Protein AF-A0A0E1X8J8-F1 (afdb_monomer)

Nearest PDB structures (foldseek):
  6yfc-assembly1_AA  TM=5.173E-01  e=1.446E+00  Leviviridae sp.
  4lud-assembly1_A  TM=3.883E-01  e=2.139E+00  Homo sapiens
  3vs3-assembly2_B  TM=3.872E-01  e=2.602E+00  Homo sapiens
  4lud-assembly2_B  TM=3.951E-01  e=3.164E+00  Homo sapiens
  4lue-assembly2_B  TM=3.942E-01  e=4.997E+00  Homo sapiens

Organism: NCBI:txid548470

Mean predicted aligned error: 2.87 Å

Structure (mmCIF, N/CA/C/O backbone):
data_AF-A0A0E1X8J8-F1
#
_entry.id   AF-A0A0E1X8J8-F1
#
loop_
_atom_site.group_PDB
_atom_site.id
_atom_site.type_symbol
_atom_site.label_atom_id
_atom_site.label_alt_id
_atom_site.label_comp_id
_atom_site.label_asym_id
_atom_site.label_entity_id
_atom_site.label_seq_id
_atom_site.pdbx_PDB_ins_code
_atom_site.Cartn_x
_atom_site.Cartn_y
_atom_site.Cartn_z
_atom_site.occupancy
_atom_site.B_iso_or_equiv
_atom_site.auth_seq_id
_atom_site.auth_comp_id
_atom_site.auth_asym_id
_atom_site.auth_atom_id
_atom_site.pdbx_PDB_model_num
ATOM 1 N N . MET A 1 1 ? 2.723 -11.100 -6.910 1.00 87.19 1 MET A N 1
ATOM 2 C CA . MET A 1 1 ? 1.752 -10.641 -5.897 1.00 87.19 1 MET A CA 1
ATOM 3 C C . MET A 1 1 ? 2.362 -10.865 -4.529 1.00 87.19 1 MET A C 1
ATOM 5 O O . MET A 1 1 ? 2.859 -11.958 -4.285 1.00 87.19 1 MET A O 1
ATOM 9 N N . VAL A 1 2 ? 2.326 -9.850 -3.674 1.00 94.12 2 VAL A N 1
ATOM 10 C CA . VAL A 1 2 ? 2.757 -9.887 -2.274 1.00 94.12 2 VAL A CA 1
ATOM 11 C C . VAL A 1 2 ? 1.560 -9.504 -1.409 1.00 94.12 2 VAL A C 1
ATOM 13 O O . VAL A 1 2 ? 0.822 -8.585 -1.754 1.00 94.12 2 VAL A O 1
ATOM 16 N N . ASN A 1 3 ? 1.358 -10.223 -0.307 1.00 96.81 3 ASN A N 1
ATOM 17 C CA . ASN A 1 3 ? 0.386 -9.865 0.722 1.00 96.81 3 ASN A CA 1
ATOM 18 C C . ASN A 1 3 ? 1.131 -9.234 1.906 1.00 96.81 3 ASN A C 1
ATOM 20 O O . ASN A 1 3 ? 2.154 -9.752 2.363 1.00 96.81 3 ASN A O 1
ATOM 24 N N . LYS A 1 4 ? 0.629 -8.091 2.360 1.00 97.19 4 LYS A N 1
ATOM 25 C CA . LYS A 1 4 ? 1.067 -7.362 3.548 1.00 97.19 4 LYS A CA 1
ATOM 26 C C . LYS A 1 4 ? -0.134 -7.192 4.472 1.00 97.19 4 LYS A C 1
ATOM 28 O O . LYS A 1 4 ? -1.275 -7.402 4.070 1.00 97.19 4 LYS A O 1
ATOM 33 N N . ARG A 1 5 ? 0.137 -6.815 5.715 1.00 96.31 5 ARG A N 1
ATOM 34 C CA . ARG A 1 5 ? -0.890 -6.567 6.724 1.00 96.31 5 ARG A CA 1
ATOM 35 C C . ARG A 1 5 ? -0.673 -5.195 7.323 1.00 96.31 5 ARG A C 1
ATOM 37 O O . ARG A 1 5 ? 0.441 -4.913 7.764 1.00 96.31 5 ARG A O 1
ATOM 44 N N . LEU A 1 6 ? -1.723 -4.384 7.346 1.00 94.69 6 LEU A N 1
ATOM 45 C CA . LEU A 1 6 ? -1.732 -3.097 8.039 1.00 94.69 6 LEU A CA 1
ATOM 46 C C . LEU A 1 6 ? -2.690 -3.165 9.231 1.00 94.69 6 LEU A C 1
ATOM 48 O O . LEU A 1 6 ? -3.601 -3.998 9.264 1.00 94.69 6 LEU A O 1
ATOM 52 N N . LEU A 1 7 ? -2.445 -2.321 10.230 1.00 92.56 7 LEU A N 1
ATOM 53 C CA . LEU A 1 7 ? -3.343 -2.140 11.364 1.00 92.56 7 LEU A CA 1
ATOM 54 C C . LEU A 1 7 ? -4.223 -0.920 11.090 1.00 92.56 7 LEU A C 1
ATOM 56 O O . LEU A 1 7 ? -3.698 0.169 10.899 1.00 92.56 7 LEU A O 1
ATOM 60 N N . ASP A 1 8 ? -5.535 -1.114 11.100 1.00 91.50 8 AS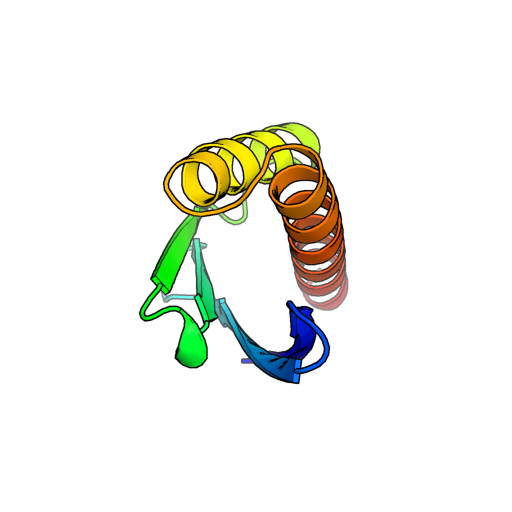P A N 1
ATOM 61 C CA . ASP A 1 8 ? -6.536 -0.070 10.892 1.00 91.50 8 ASP A CA 1
ATOM 62 C C . ASP A 1 8 ? -7.609 -0.195 11.966 1.00 91.50 8 ASP A C 1
ATOM 64 O O . ASP A 1 8 ? -8.202 -1.264 12.116 1.00 91.50 8 ASP A O 1
ATOM 68 N N . GLU A 1 9 ? -7.821 0.854 12.761 1.00 88.06 9 GLU A N 1
ATOM 69 C CA . GLU A 1 9 ? -8.821 0.866 13.842 1.00 88.06 9 GLU A CA 1
ATOM 70 C C . GLU A 1 9 ? -8.744 -0.366 14.779 1.00 88.06 9 GLU A C 1
ATOM 72 O O . GLU A 1 9 ? -9.749 -0.928 15.224 1.00 88.06 9 GLU A O 1
ATOM 77 N N . GLY A 1 10 ? -7.527 -0.848 15.055 1.00 89.00 10 GLY A N 1
ATOM 78 C CA . GLY A 1 10 ? -7.295 -2.033 15.890 1.00 89.00 10 GLY A CA 1
ATOM 79 C C . GLY A 1 10 ? -7.586 -3.380 15.210 1.00 89.00 10 GLY A C 1
ATOM 80 O O . GLY A 1 10 ? -7.482 -4.421 15.861 1.00 89.00 10 GLY A O 1
ATOM 81 N N . LYS A 1 11 ? -7.913 -3.392 13.915 1.00 91.88 11 LYS A N 1
ATOM 82 C CA . LYS A 1 11 ? -8.066 -4.596 13.091 1.00 91.88 11 LYS A CA 1
ATOM 83 C C . LYS A 1 11 ? -6.871 -4.761 12.170 1.00 91.88 11 LYS A C 1
ATOM 85 O O . LYS A 1 11 ? -6.343 -3.802 11.620 1.00 91.88 11 LYS A O 1
ATOM 90 N N . THR A 1 12 ? -6.444 -6.001 11.986 1.00 95.62 12 THR A N 1
ATOM 91 C CA . THR A 1 12 ? -5.461 -6.329 10.956 1.00 95.62 12 THR A CA 1
ATOM 92 C C . THR A 1 12 ? -6.193 -6.583 9.650 1.00 95.62 12 THR A C 1
ATOM 94 O O . THR A 1 12 ? -7.018 -7.495 9.602 1.00 95.62 12 THR A O 1
ATOM 97 N N . ILE A 1 13 ? -5.880 -5.807 8.617 1.00 96.44 13 ILE A N 1
ATOM 98 C CA . ILE A 1 13 ? -6.469 -5.962 7.283 1.00 96.44 13 ILE A CA 1
ATOM 99 C C . ILE A 1 13 ? -5.400 -6.363 6.267 1.00 96.44 13 ILE A C 1
ATOM 101 O O . ILE A 1 13 ? -4.212 -6.056 6.432 1.00 96.44 13 ILE A O 1
ATOM 105 N N . ASP A 1 14 ? -5.829 -7.068 5.225 1.00 97.75 14 ASP A N 1
ATOM 106 C CA . ASP A 1 14 ? -4.944 -7.559 4.176 1.00 97.75 14 ASP A CA 1
ATOM 107 C C . ASP A 1 14 ? -4.766 -6.519 3.063 1.00 97.75 14 ASP A C 1
ATOM 109 O O . ASP A 1 14 ? -5.724 -5.960 2.528 1.00 97.75 14 ASP A O 1
ATOM 113 N N . VAL A 1 15 ? -3.509 -6.314 2.669 1.00 98.00 15 VAL A N 1
ATOM 114 C CA . VAL A 1 15 ? -3.115 -5.474 1.536 1.00 98.00 15 VAL A CA 1
ATOM 115 C C . VAL A 1 15 ? -2.430 -6.340 0.499 1.00 98.00 15 VAL A C 1
ATOM 117 O O . VAL A 1 15 ? -1.477 -7.062 0.799 1.00 98.00 15 VAL A O 1
ATOM 120 N N . TYR A 1 16 ? -2.885 -6.248 -0.741 1.00 97.44 16 TYR A N 1
ATOM 121 C CA . TYR A 1 16 ? -2.307 -6.969 -1.864 1.00 97.44 16 TYR A CA 1
ATOM 122 C C . TYR A 1 16 ? -1.594 -5.992 -2.789 1.00 97.44 16 TYR A C 1
ATOM 124 O O . TYR A 1 16 ? -2.201 -5.053 -3.295 1.00 97.44 16 TYR A O 1
ATOM 132 N N . LEU A 1 17 ? -0.309 -6.250 -3.024 1.00 96.12 17 LEU A N 1
ATOM 133 C CA . LEU A 1 17 ? 0.527 -5.526 -3.975 1.00 96.12 17 LEU A CA 1
ATOM 134 C C . LEU A 1 17 ? 0.857 -6.455 -5.137 1.00 96.12 17 LEU A C 1
ATOM 136 O O . LEU A 1 17 ? 1.386 -7.558 -4.947 1.00 96.12 17 LEU A O 1
ATOM 140 N N . PHE A 1 18 ? 0.546 -6.046 -6.359 1.00 93.06 18 PHE A N 1
ATOM 141 C CA . PHE A 1 18 ? 0.943 -6.805 -7.536 1.00 93.06 18 PHE A CA 1
ATOM 142 C C . PHE A 1 18 ? 1.123 -5.916 -8.752 1.00 93.06 18 PHE A C 1
ATOM 144 O O . PHE A 1 18 ? 0.481 -4.885 -8.907 1.00 93.06 18 PHE A O 1
ATOM 151 N N . GLU A 1 19 ? 2.011 -6.361 -9.625 1.00 91.69 19 GLU A N 1
ATOM 152 C CA . GLU A 1 19 ? 2.282 -5.697 -10.885 1.00 91.69 19 GLU A CA 1
ATOM 153 C C . GLU A 1 19 ? 1.300 -6.177 -11.957 1.00 91.69 19 GLU A C 1
ATOM 155 O O . GLU A 1 19 ? 1.076 -7.381 -12.122 1.00 91.69 19 GLU A O 1
ATOM 160 N N . ALA A 1 20 ? 0.697 -5.225 -12.657 1.00 86.69 20 ALA A N 1
ATOM 161 C CA . ALA A 1 20 ? -0.115 -5.443 -13.841 1.00 86.69 20 ALA A CA 1
ATOM 162 C C . ALA A 1 20 ? 0.768 -5.468 -15.101 1.00 86.69 20 ALA A C 1
ATOM 164 O O . ALA A 1 20 ? 1.906 -5.017 -15.084 1.00 86.69 20 ALA A O 1
ATOM 165 N N . LEU A 1 21 ? 0.225 -5.945 -16.225 1.00 81.19 21 LEU A N 1
ATOM 166 C CA . LEU A 1 21 ? 0.962 -6.184 -17.481 1.00 81.19 21 LEU A CA 1
ATOM 167 C C . LEU A 1 21 ? 1.584 -4.932 -18.155 1.00 81.19 21 LEU A C 1
ATOM 169 O O . LEU A 1 21 ? 2.208 -5.079 -19.199 1.00 81.19 21 LEU A O 1
ATOM 173 N N . ASN A 1 22 ? 1.426 -3.731 -17.586 1.00 85.75 22 ASN A N 1
ATOM 174 C CA . ASN A 1 22 ? 1.786 -2.443 -18.195 1.00 85.75 22 ASN A CA 1
ATOM 175 C C . ASN A 1 22 ? 2.661 -1.566 -17.274 1.00 85.75 22 ASN A C 1
ATOM 177 O O . ASN A 1 22 ? 2.371 -0.379 -17.128 1.00 85.75 22 ASN A O 1
ATOM 181 N N . ASP A 1 23 ? 3.665 -2.137 -16.600 1.00 89.12 23 ASP A N 1
ATOM 182 C CA . ASP A 1 23 ? 4.555 -1.421 -15.662 1.00 89.12 23 ASP A CA 1
ATOM 183 C C . ASP A 1 23 ? 3.785 -0.604 -14.612 1.00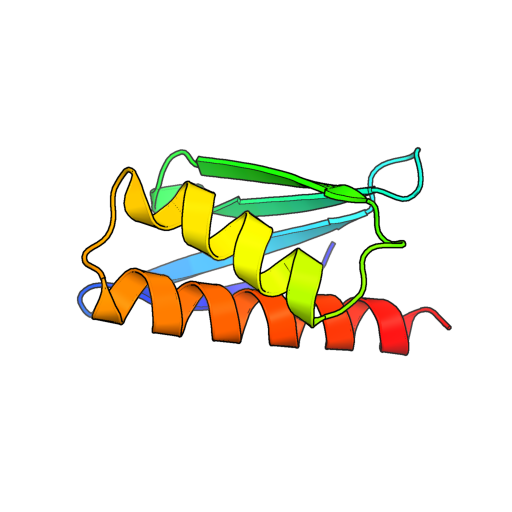 89.12 23 ASP A C 1
ATOM 185 O O . ASP A 1 23 ? 4.115 0.532 -14.260 1.00 89.12 23 ASP A O 1
ATOM 189 N N . GLN A 1 24 ? 2.690 -1.184 -14.134 1.00 93.06 24 GLN A N 1
ATOM 190 C CA . GLN A 1 24 ? 1.802 -0.573 -13.159 1.00 93.06 24 GLN A CA 1
ATOM 191 C C . GLN A 1 24 ? 1.716 -1.460 -11.936 1.00 93.06 24 GLN A C 1
ATOM 193 O O . GLN A 1 24 ? 1.649 -2.681 -12.052 1.00 93.06 24 GLN A O 1
ATOM 198 N N . ILE A 1 25 ? 1.663 -0.840 -10.767 1.00 94.62 25 ILE A N 1
ATOM 199 C CA . ILE A 1 25 ? 1.381 -1.524 -9.515 1.00 94.62 25 ILE A CA 1
ATOM 200 C C . ILE A 1 25 ? -0.056 -1.262 -9.108 1.00 94.62 25 ILE A C 1
ATOM 202 O O . ILE A 1 25 ? -0.565 -0.146 -9.227 1.00 94.62 25 ILE A O 1
ATOM 206 N N . ILE A 1 26 ? -0.704 -2.323 -8.647 1.00 96.06 26 ILE A N 1
ATOM 207 C CA . ILE A 1 26 ? -2.024 -2.283 -8.047 1.00 96.06 26 ILE A CA 1
ATOM 208 C C . ILE A 1 26 ? -1.867 -2.564 -6.558 1.00 96.06 26 ILE A C 1
ATOM 210 O O . ILE A 1 26 ? -1.277 -3.573 -6.159 1.00 96.06 26 ILE A O 1
ATOM 214 N N . ILE A 1 27 ? -2.430 -1.662 -5.762 1.00 97.25 27 ILE A N 1
ATOM 215 C CA . ILE A 1 27 ? -2.677 -1.814 -4.334 1.00 97.25 27 ILE A CA 1
ATOM 216 C C . ILE A 1 27 ? -4.150 -2.176 -4.195 1.00 97.25 27 ILE A C 1
ATOM 218 O O . ILE A 1 27 ? -5.004 -1.435 -4.674 1.00 97.25 27 ILE A O 1
ATOM 222 N N . ALA A 1 28 ? -4.466 -3.296 -3.557 1.00 97.44 28 ALA A N 1
ATOM 223 C CA . ALA A 1 28 ? -5.843 -3.681 -3.270 1.00 97.44 28 ALA A CA 1
ATOM 224 C C . ALA A 1 28 ? -6.019 -3.957 -1.777 1.00 97.44 28 ALA A C 1
ATOM 226 O O . ALA A 1 28 ? -5.254 -4.726 -1.194 1.00 97.44 28 ALA A O 1
ATOM 227 N N . ILE A 1 29 ? -7.040 -3.338 -1.182 1.00 97.44 29 ILE A N 1
ATOM 228 C CA . ILE A 1 29 ? -7.396 -3.454 0.235 1.00 97.44 29 ILE A CA 1
ATOM 229 C C . ILE A 1 29 ? -8.891 -3.809 0.303 1.00 97.44 29 ILE A C 1
ATOM 231 O O . ILE A 1 29 ? -9.744 -2.916 0.302 1.00 97.44 29 ILE A O 1
ATOM 235 N N . PRO A 1 30 ? -9.240 -5.112 0.280 1.00 96.69 30 PRO A N 1
ATOM 236 C CA . PRO A 1 30 ? -10.629 -5.559 0.170 1.00 96.69 30 PRO A CA 1
ATOM 237 C C . PRO A 1 30 ? -11.525 -5.115 1.327 1.00 96.69 30 PRO A C 1
ATOM 239 O O . PRO A 1 30 ? -12.680 -4.781 1.083 1.00 96.69 30 PRO A O 1
ATOM 242 N N . ASP A 1 31 ? -10.999 -5.055 2.554 1.00 96.00 31 ASP A N 1
ATOM 243 C CA . ASP A 1 31 ? -11.731 -4.574 3.735 1.00 96.00 31 ASP A CA 1
ATOM 244 C C . ASP A 1 31 ? -12.235 -3.129 3.579 1.00 96.00 31 ASP A C 1
ATOM 246 O O . ASP A 1 31 ? -13.257 -2.763 4.158 1.00 96.00 31 ASP A O 1
ATOM 250 N N . TRP A 1 32 ? -11.557 -2.320 2.760 1.00 95.50 32 TRP A N 1
ATOM 251 C CA . TRP A 1 32 ? -11.960 -0.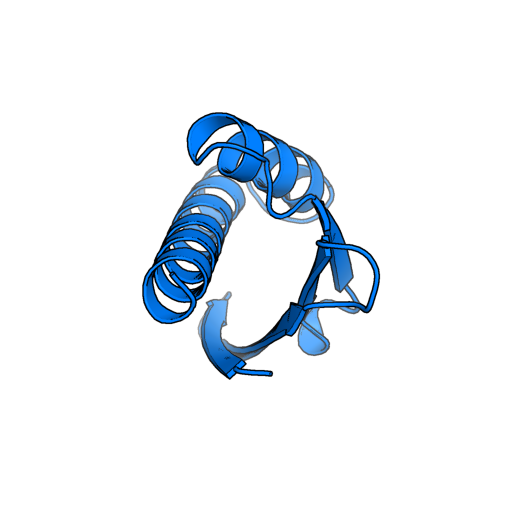949 2.432 1.00 95.50 32 TRP A CA 1
ATOM 252 C C . TRP A 1 32 ? -12.768 -0.845 1.136 1.00 95.50 32 TRP A C 1
ATOM 254 O O . TRP A 1 32 ? -13.152 0.254 0.747 1.00 95.50 32 TRP A O 1
ATOM 264 N N . PHE A 1 33 ? -13.005 -1.960 0.435 1.00 95.69 33 PHE A N 1
ATOM 265 C CA . PHE A 1 33 ? -13.533 -1.967 -0.934 1.00 95.69 33 PHE A CA 1
ATOM 266 C C . PHE A 1 33 ? -12.761 -1.021 -1.865 1.00 95.69 33 PHE A C 1
ATOM 268 O O . PHE A 1 33 ? -13.336 -0.388 -2.752 1.00 95.69 33 PHE A O 1
ATOM 275 N N . TRP A 1 34 ? -11.446 -0.924 -1.654 1.00 96.69 34 TRP A N 1
ATOM 276 C CA . TRP A 1 34 ? -10.604 0.066 -2.304 1.00 96.69 34 TRP A CA 1
ATOM 277 C C . TRP A 1 34 ? -9.430 -0.588 -3.023 1.00 96.69 34 TRP A C 1
ATOM 279 O O . TRP A 1 34 ? -8.812 -1.545 -2.548 1.00 96.69 34 TRP A O 1
ATOM 289 N N . SER A 1 35 ? -9.108 -0.039 -4.187 1.00 96.69 35 SER A N 1
ATOM 290 C CA . SER A 1 35 ? -7.884 -0.357 -4.901 1.00 96.69 35 SER A CA 1
ATOM 291 C C . SER A 1 35 ? -7.386 0.865 -5.641 1.00 96.69 35 SER A C 1
ATOM 293 O O . SER A 1 35 ? -8.191 1.653 -6.141 1.00 96.69 35 SER A O 1
ATOM 295 N N . TYR A 1 36 ? -6.075 0.962 -5.795 1.00 96.56 36 TYR A N 1
ATOM 296 C CA . TYR A 1 36 ? -5.450 2.032 -6.545 1.00 96.56 36 TYR A CA 1
ATOM 297 C C . TYR A 1 36 ? -4.353 1.496 -7.448 1.00 96.56 36 TYR A C 1
ATOM 299 O O . TYR A 1 36 ? -3.609 0.586 -7.084 1.00 96.56 36 TYR A O 1
ATOM 307 N N . GLN A 1 37 ? -4.295 2.053 -8.651 1.00 95.81 37 GLN A N 1
ATOM 308 C CA . GLN A 1 37 ? -3.383 1.649 -9.704 1.00 95.81 37 GLN A CA 1
ATOM 309 C C . GLN A 1 37 ? -2.525 2.843 -10.092 1.00 95.81 37 GLN A C 1
ATOM 311 O O . GLN A 1 37 ? -3.048 3.919 -10.379 1.00 95.81 37 GLN A O 1
ATOM 316 N N . MET A 1 38 ? -1.214 2.641 -10.126 1.00 95.25 38 MET A N 1
ATOM 317 C CA . MET A 1 38 ? -0.252 3.691 -10.450 1.00 95.25 38 MET A CA 1
ATOM 318 C C . MET A 1 38 ? 0.932 3.138 -11.242 1.00 95.25 38 MET A C 1
ATOM 320 O O . MET A 1 38 ? 1.169 1.930 -11.265 1.00 95.25 38 MET A O 1
ATOM 324 N N . ALA A 1 39 ? 1.676 4.020 -11.907 1.00 94.62 39 ALA A N 1
ATOM 325 C CA . ALA A 1 39 ? 2.866 3.630 -12.657 1.00 94.62 39 ALA A CA 1
ATOM 326 C C . ALA A 1 39 ? 4.016 3.241 -11.713 1.00 94.62 39 ALA A C 1
ATOM 328 O O . ALA A 1 39 ? 4.295 3.940 -10.741 1.00 94.62 39 ALA A O 1
ATOM 329 N N . MET A 1 40 ? 4.733 2.165 -12.040 1.00 92.25 40 MET A N 1
ATOM 330 C CA . MET A 1 40 ? 5.935 1.736 -11.312 1.00 92.25 40 MET A CA 1
ATOM 331 C C . MET A 1 40 ? 7.090 2.736 -11.440 1.00 92.25 40 MET A C 1
ATOM 333 O O . MET A 1 40 ? 7.979 2.761 -10.596 1.00 92.25 40 MET A O 1
ATOM 337 N N . THR A 1 41 ? 7.054 3.598 -12.458 1.00 92.88 41 THR A N 1
ATOM 338 C CA . THR A 1 41 ? 8.069 4.627 -12.712 1.00 92.88 41 THR A CA 1
ATOM 339 C C . THR A 1 41 ? 7.947 5.858 -11.812 1.00 92.88 41 THR A C 1
ATOM 341 O O . THR A 1 41 ? 8.783 6.754 -11.912 1.00 92.88 41 THR A O 1
ATOM 344 N N . LEU A 1 42 ? 6.894 5.962 -10.991 1.00 94.44 42 LEU A N 1
ATOM 345 C CA . LEU A 1 42 ? 6.764 7.065 -10.038 1.00 94.44 42 LEU A CA 1
ATOM 346 C C . LEU A 1 42 ? 7.887 6.990 -9.002 1.00 94.44 42 LEU A C 1
ATOM 348 O O . LEU A 1 42 ? 8.227 5.904 -8.529 1.00 94.44 42 LEU A O 1
ATOM 352 N N . ASN A 1 43 ? 8.440 8.149 -8.644 1.00 95.75 43 ASN A N 1
ATOM 353 C CA . ASN A 1 43 ? 9.352 8.249 -7.510 1.00 95.75 43 ASN A CA 1
ATOM 354 C C . ASN A 1 43 ? 8.577 8.134 -6.184 1.00 95.75 43 ASN A C 1
ATOM 356 O O . ASN A 1 43 ? 7.346 8.212 -6.162 1.00 95.75 43 ASN A O 1
ATOM 360 N N . GLU A 1 44 ? 9.314 7.948 -5.093 1.00 96.56 44 GLU A N 1
ATOM 361 C CA . GLU A 1 44 ? 8.777 7.775 -3.740 1.00 96.56 44 GLU A CA 1
ATOM 362 C C . GLU A 1 44 ? 7.844 8.924 -3.314 1.00 96.56 44 GLU A C 1
ATOM 364 O O . GLU A 1 44 ? 6.728 8.672 -2.870 1.00 96.56 44 GLU A O 1
ATOM 369 N N . GLU A 1 45 ? 8.244 10.180 -3.531 1.00 97.62 45 GLU A N 1
ATOM 370 C CA . GLU A 1 45 ? 7.468 11.372 -3.151 1.00 97.62 45 GLU A CA 1
ATOM 371 C C . GLU A 1 45 ? 6.128 11.451 -3.897 1.00 97.62 45 GLU A C 1
ATOM 373 O O . GLU A 1 45 ? 5.070 11.578 -3.286 1.00 97.62 45 GLU A O 1
ATOM 378 N N . THR A 1 46 ? 6.143 11.290 -5.222 1.00 97.50 46 THR A N 1
ATOM 379 C CA . THR A 1 46 ? 4.920 11.306 -6.040 1.00 97.50 46 THR A CA 1
ATOM 380 C C . THR A 1 46 ? 4.026 10.103 -5.734 1.00 97.50 46 THR A C 1
ATOM 382 O O . THR A 1 46 ? 2.803 10.207 -5.794 1.00 97.50 46 THR A O 1
ATOM 385 N N . CYS A 1 47 ? 4.620 8.952 -5.405 1.00 97.31 47 CYS A N 1
ATOM 386 C CA . CYS A 1 47 ? 3.890 7.769 -4.956 1.00 97.31 47 CYS A CA 1
ATOM 387 C C . CYS A 1 47 ? 3.153 8.050 -3.638 1.00 97.31 47 CYS A C 1
ATOM 389 O O . CYS A 1 47 ? 1.949 7.800 -3.552 1.00 97.31 47 CYS A O 1
ATOM 391 N N . PHE A 1 48 ? 3.847 8.627 -2.656 1.00 98.38 48 PHE A N 1
ATOM 392 C CA . PHE A 1 48 ? 3.269 9.026 -1.377 1.00 98.38 48 PHE A CA 1
ATOM 393 C C . PHE A 1 48 ? 2.107 10.006 -1.553 1.00 98.38 48 PHE A C 1
ATOM 395 O O . PHE A 1 48 ? 0.998 9.720 -1.099 1.00 98.38 48 PHE A O 1
ATOM 402 N N . GLU A 1 49 ? 2.321 11.116 -2.266 1.00 97.88 49 GLU A N 1
ATOM 403 C CA . GLU A 1 49 ? 1.286 12.136 -2.477 1.00 97.88 49 GLU A CA 1
ATOM 404 C C . GLU A 1 49 ? 0.047 11.561 -3.176 1.00 97.88 49 GLU A C 1
ATOM 406 O O . GLU A 1 49 ? -1.088 11.826 -2.772 1.00 97.88 49 GLU A O 1
ATOM 411 N N . ALA A 1 50 ? 0.251 10.727 -4.200 1.00 97.06 50 ALA A N 1
ATOM 412 C CA . ALA A 1 50 ? -0.841 10.110 -4.941 1.00 97.06 50 ALA A CA 1
ATOM 413 C C . ALA A 1 50 ? -1.695 9.187 -4.058 1.00 97.06 50 ALA A C 1
ATOM 415 O O . ALA A 1 50 ? -2.924 9.214 -4.153 1.00 97.06 50 ALA A O 1
ATOM 416 N N . ILE A 1 51 ? -1.064 8.389 -3.190 1.00 97.81 51 ILE A N 1
ATOM 417 C CA . ILE A 1 51 ? -1.774 7.521 -2.241 1.00 97.81 51 ILE A CA 1
ATOM 418 C C . ILE A 1 51 ? -2.498 8.371 -1.197 1.00 97.81 51 ILE A C 1
ATOM 420 O O . ILE A 1 51 ? -3.689 8.160 -0.967 1.00 97.81 51 ILE A O 1
ATOM 424 N N . LEU A 1 52 ? -1.815 9.356 -0.612 1.00 98.06 52 LEU A N 1
ATOM 425 C CA . LEU A 1 52 ? -2.368 10.232 0.419 1.00 98.06 52 LEU A CA 1
ATOM 426 C C . LEU A 1 52 ? -3.656 10.920 -0.050 1.00 98.06 52 LEU A C 1
ATOM 428 O O . LEU A 1 52 ? -4.679 10.867 0.634 1.00 98.06 52 LEU A O 1
ATOM 432 N N . MET A 1 53 ? -3.647 11.475 -1.265 1.00 96.44 53 MET A N 1
ATOM 433 C CA . MET A 1 53 ? -4.827 12.114 -1.853 1.00 96.44 53 MET A CA 1
ATOM 434 C C . MET A 1 53 ? -6.026 11.169 -1.995 1.00 96.44 53 MET A C 1
ATOM 436 O O . MET A 1 53 ? -7.167 11.608 -1.863 1.00 96.44 53 MET A O 1
ATOM 440 N N . GLN A 1 54 ? -5.796 9.886 -2.287 1.00 96.88 54 GLN A N 1
ATOM 441 C CA . GLN A 1 54 ? -6.878 8.901 -2.362 1.00 96.88 54 GLN A CA 1
ATOM 442 C C . GLN A 1 54 ? -7.427 8.562 -0.973 1.00 96.88 54 GLN A C 1
ATOM 444 O O . GLN A 1 54 ? -8.639 8.417 -0.820 1.00 96.88 54 GLN A O 1
ATOM 449 N N . LEU A 1 55 ? -6.552 8.439 0.029 1.00 97.12 55 LEU A N 1
ATOM 450 C CA . LEU A 1 55 ? -6.938 8.070 1.391 1.00 97.12 55 LEU A CA 1
ATOM 451 C C . LEU A 1 55 ? -7.718 9.182 2.101 1.00 97.12 55 LEU A C 1
ATOM 453 O O . LEU A 1 55 ? -8.685 8.875 2.793 1.00 97.12 55 LEU A O 1
ATOM 457 N N . PHE A 1 56 ? -7.405 10.460 1.857 1.00 95.38 56 PHE A N 1
ATOM 458 C CA . PHE A 1 56 ? -8.161 11.596 2.417 1.00 95.38 56 PHE A CA 1
ATOM 459 C C . PHE A 1 56 ? -9.652 11.613 2.056 1.00 95.38 56 PHE A C 1
ATOM 461 O O . PHE A 1 56 ? -10.434 12.323 2.682 1.00 95.38 56 PHE A O 1
ATOM 468 N N . VAL A 1 57 ? -10.081 10.834 1.060 1.00 93.81 57 VAL A N 1
ATOM 469 C CA . VAL A 1 57 ? -11.505 10.704 0.729 1.00 93.81 57 VAL A CA 1
ATOM 470 C C . VAL A 1 57 ? -12.280 9.954 1.823 1.00 93.81 57 VAL A C 1
ATOM 472 O O . VAL A 1 57 ? -13.492 10.137 1.934 1.00 93.81 57 VAL A O 1
ATOM 475 N N . PHE A 1 58 ? -11.619 9.102 2.616 1.00 94.62 58 PHE A N 1
ATOM 476 C CA . PHE A 1 58 ? -12.293 8.207 3.566 1.00 94.62 58 PHE A CA 1
ATOM 477 C C . PHE A 1 58 ? -11.528 7.916 4.869 1.00 94.62 58 PHE A C 1
ATOM 479 O O . PHE A 1 58 ? -12.017 7.131 5.681 1.00 94.62 58 PHE A O 1
ATOM 486 N N . LYS A 1 59 ? -10.356 8.522 5.081 1.00 95.31 59 LYS A N 1
ATOM 487 C CA . LYS A 1 59 ? -9.558 8.425 6.309 1.00 95.31 59 LYS A CA 1
ATOM 488 C C . LYS A 1 59 ? -9.291 9.807 6.892 1.00 95.31 59 LYS A C 1
ATOM 490 O O . LYS A 1 59 ? -9.196 10.784 6.150 1.00 95.31 59 LYS A O 1
ATOM 495 N N . GLU A 1 60 ? -9.161 9.862 8.214 1.00 95.38 60 GLU A N 1
ATOM 496 C CA . GLU A 1 60 ? -8.719 11.065 8.923 1.00 95.38 60 GLU A CA 1
ATOM 497 C C . GLU A 1 60 ? -7.271 11.407 8.549 1.00 95.38 60 GLU A C 1
ATOM 499 O O . GLU A 1 60 ? -6.511 10.535 8.129 1.00 95.38 60 GLU A O 1
ATOM 504 N N . GLU A 1 61 ? -6.885 12.675 8.703 1.00 93.31 61 GLU A N 1
ATOM 505 C CA . GLU A 1 61 ? -5.612 13.200 8.188 1.00 93.31 61 GLU A CA 1
ATOM 506 C C . GLU A 1 61 ? -4.394 12.402 8.682 1.00 93.31 61 GLU A C 1
ATOM 508 O O . GLU A 1 61 ? -3.625 11.874 7.879 1.00 93.31 61 GLU A O 1
ATOM 513 N N . GLU A 1 62 ? -4.278 12.226 10.000 1.00 94.44 62 GLU A N 1
ATOM 514 C CA . GLU A 1 62 ? -3.171 11.499 10.636 1.00 94.44 62 GLU A CA 1
ATOM 515 C C . GLU A 1 62 ? -3.117 10.020 10.207 1.00 94.44 62 GLU A C 1
ATOM 517 O O . GLU A 1 62 ? -2.042 9.459 9.973 1.00 94.44 62 GLU A O 1
ATOM 522 N N . GLU A 1 63 ? -4.279 9.376 10.060 1.00 94.56 63 GLU A N 1
ATOM 523 C CA . GLU A 1 63 ? -4.364 7.981 9.621 1.00 94.56 63 GLU A CA 1
ATOM 524 C C . GLU A 1 63 ? -3.966 7.840 8.153 1.00 94.56 63 GLU A C 1
ATOM 526 O O . GLU A 1 63 ? -3.189 6.950 7.801 1.00 94.56 63 GLU A O 1
ATOM 531 N N . ALA A 1 64 ? -4.472 8.730 7.298 1.00 96.75 64 ALA A N 1
ATOM 532 C CA . ALA A 1 64 ? -4.180 8.745 5.875 1.00 96.75 64 ALA A CA 1
ATOM 533 C C . ALA A 1 64 ? -2.682 8.942 5.614 1.00 96.75 64 ALA A C 1
ATOM 535 O O . ALA A 1 64 ? -2.114 8.209 4.806 1.00 96.75 64 ALA A O 1
ATOM 536 N N . GLU A 1 65 ? -2.028 9.864 6.325 1.00 97.44 65 GLU A N 1
ATOM 537 C CA . GLU A 1 65 ? -0.580 10.085 6.229 1.00 97.44 65 GLU A CA 1
ATOM 538 C C . GLU A 1 65 ? 0.222 8.849 6.648 1.00 97.44 65 GLU A C 1
ATOM 540 O O . GLU A 1 65 ? 1.113 8.400 5.918 1.00 97.44 65 GLU A O 1
ATOM 545 N N . SER A 1 66 ? -0.124 8.257 7.794 1.00 96.56 66 SER A N 1
ATOM 546 C CA . SER A 1 66 ? 0.539 7.059 8.319 1.00 96.56 66 SER A CA 1
ATOM 547 C C . SER A 1 66 ? 0.410 5.866 7.364 1.00 96.56 66 SER A C 1
ATOM 549 O O . SER A 1 66 ? 1.401 5.213 7.019 1.00 96.56 66 SER A O 1
ATOM 551 N N . ILE A 1 67 ? -0.804 5.616 6.865 1.00 97.19 67 ILE A N 1
ATOM 552 C CA . ILE A 1 67 ? -1.084 4.536 5.914 1.00 97.19 67 ILE A CA 1
ATOM 553 C C . ILE A 1 67 ? -0.387 4.808 4.574 1.00 97.19 67 ILE A C 1
ATOM 555 O O . ILE A 1 67 ? 0.229 3.896 4.022 1.00 97.19 67 ILE A O 1
ATOM 559 N N . ALA A 1 68 ? -0.447 6.034 4.042 1.00 97.88 68 ALA A N 1
ATOM 560 C CA . ALA A 1 68 ? 0.198 6.3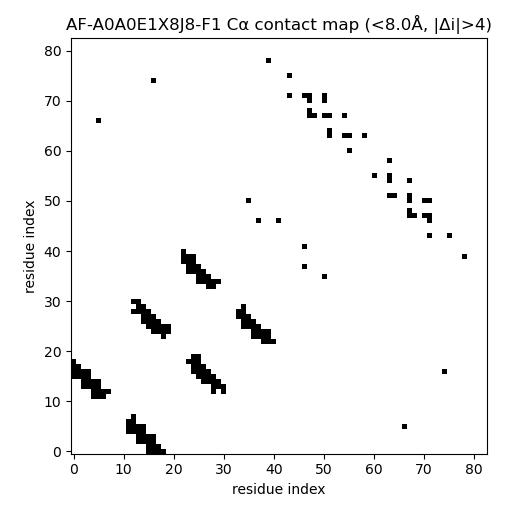83 2.775 1.00 97.88 68 ALA A CA 1
ATOM 561 C C . ALA A 1 68 ? 1.713 6.170 2.832 1.00 97.88 68 ALA A C 1
ATOM 563 O O . ALA A 1 68 ? 2.288 5.594 1.905 1.00 97.88 68 ALA A O 1
ATOM 564 N N . SER A 1 69 ? 2.342 6.572 3.938 1.00 98.00 69 SER A N 1
ATOM 565 C CA . SER A 1 69 ? 3.764 6.343 4.195 1.00 98.00 69 SER A CA 1
ATOM 566 C C . SER A 1 69 ? 4.092 4.846 4.180 1.00 98.00 69 SER A C 1
ATOM 568 O O . SER A 1 69 ? 4.911 4.389 3.383 1.00 98.00 69 SER A O 1
ATOM 570 N N . GLN A 1 70 ? 3.345 4.041 4.945 1.00 97.94 70 GLN A N 1
ATOM 571 C CA . GLN A 1 70 ? 3.557 2.593 5.010 1.00 97.94 70 GLN A CA 1
ATOM 572 C C . GLN A 1 70 ? 3.356 1.886 3.657 1.00 97.94 70 GLN A C 1
ATOM 574 O O . GLN A 1 70 ? 4.116 0.979 3.306 1.00 97.94 70 GLN A O 1
ATOM 579 N N . LEU A 1 71 ? 2.333 2.274 2.889 1.00 97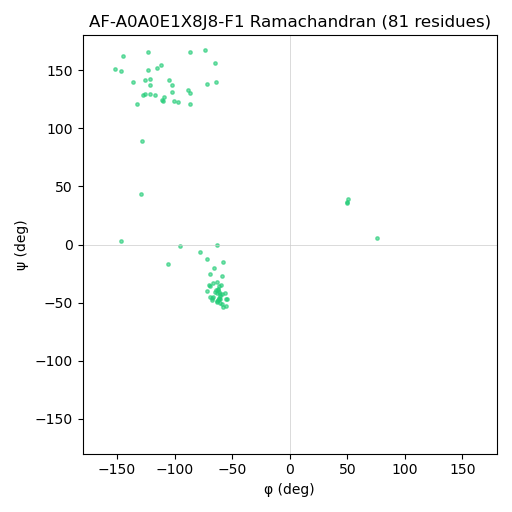.75 71 LEU A N 1
ATOM 580 C CA . LEU A 1 71 ? 2.094 1.716 1.556 1.00 97.75 71 LEU A CA 1
ATOM 581 C C . LEU A 1 71 ? 3.226 2.082 0.589 1.00 97.75 71 LEU A C 1
ATOM 583 O O . LEU A 1 71 ? 3.667 1.223 -0.176 1.00 97.75 71 LEU A O 1
ATOM 587 N N . THR A 1 72 ? 3.720 3.319 0.655 1.00 97.94 72 THR A N 1
ATOM 588 C CA . THR A 1 72 ? 4.840 3.799 -0.166 1.00 97.94 72 THR A CA 1
ATOM 589 C C . THR A 1 72 ? 6.111 3.005 0.123 1.00 97.94 72 THR A C 1
ATOM 591 O O . THR A 1 72 ? 6.714 2.469 -0.807 1.00 97.94 72 THR A O 1
ATOM 594 N N . ASP A 1 73 ? 6.449 2.800 1.397 1.00 97.62 73 ASP A N 1
ATOM 595 C CA . ASP A 1 73 ? 7.596 1.980 1.807 1.00 97.62 73 ASP A CA 1
ATOM 596 C C . ASP A 1 73 ? 7.530 0.555 1.237 1.00 97.62 73 ASP A C 1
ATOM 598 O O . ASP A 1 73 ? 8.532 -0.013 0.778 1.00 97.62 73 ASP A O 1
ATOM 602 N N . TRP A 1 74 ? 6.342 -0.057 1.247 1.00 97.12 74 TRP A N 1
ATOM 603 C CA . TRP A 1 74 ? 6.157 -1.398 0.693 1.00 97.12 74 TRP A CA 1
ATOM 604 C C . TRP A 1 74 ? 6.288 -1.435 -0.825 1.00 97.12 74 TRP A C 1
ATOM 606 O O . TRP A 1 74 ? 6.819 -2.413 -1.353 1.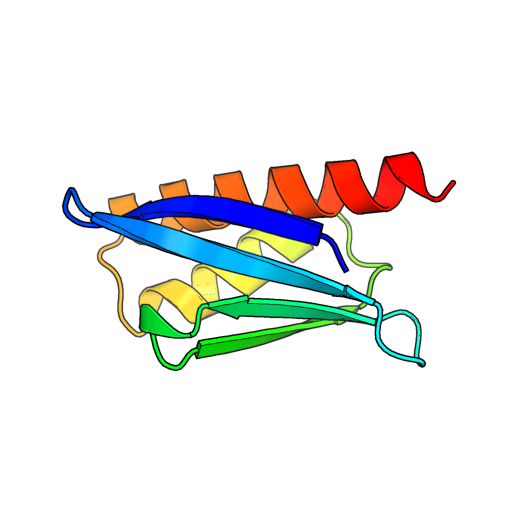00 97.12 74 TRP A O 1
ATOM 616 N N . ILE A 1 75 ? 5.833 -0.394 -1.520 1.00 95.38 75 ILE A N 1
ATOM 617 C CA . ILE A 1 75 ? 5.976 -0.259 -2.972 1.00 95.38 75 ILE A CA 1
ATOM 618 C C . ILE A 1 75 ? 7.447 -0.077 -3.346 1.00 95.38 75 ILE A C 1
ATOM 620 O O . ILE A 1 75 ? 7.931 -0.778 -4.230 1.00 95.38 75 ILE A O 1
ATOM 624 N N . GLU A 1 76 ? 8.182 0.787 -2.649 1.00 95.44 76 GLU A N 1
ATOM 625 C CA . GLU A 1 76 ? 9.616 0.987 -2.887 1.00 95.44 76 GLU A CA 1
ATOM 626 C C . GLU A 1 76 ? 10.429 -0.275 -2.592 1.00 95.44 76 GLU A C 1
ATOM 628 O O . GLU A 1 76 ? 11.341 -0.630 -3.340 1.00 95.44 76 GLU A O 1
ATOM 633 N N . THR A 1 77 ? 10.070 -1.011 -1.537 1.00 94.69 77 THR A N 1
ATOM 634 C CA . THR A 1 77 ? 10.663 -2.327 -1.265 1.00 94.69 77 THR A CA 1
ATOM 635 C C . THR A 1 77 ? 10.371 -3.306 -2.403 1.00 94.69 77 THR A C 1
ATOM 637 O O . THR A 1 77 ? 11.278 -3.980 -2.882 1.00 94.69 77 THR A O 1
ATOM 640 N N . TYR A 1 78 ? 9.123 -3.355 -2.878 1.00 92.06 78 TYR A N 1
ATOM 641 C CA . TYR A 1 78 ? 8.725 -4.223 -3.986 1.00 92.06 78 TYR A CA 1
ATOM 642 C C . TYR A 1 78 ? 9.466 -3.885 -5.290 1.00 92.06 78 TYR A C 1
ATOM 644 O O . TYR A 1 78 ? 9.865 -4.799 -6.008 1.00 92.06 78 TYR A O 1
ATOM 652 N N . LYS A 1 79 ? 9.678 -2.594 -5.587 1.00 90.69 79 LYS A N 1
ATOM 653 C CA . LYS A 1 79 ? 10.483 -2.133 -6.732 1.00 90.69 79 LYS A CA 1
ATOM 654 C C . LYS A 1 79 ? 11.927 -2.637 -6.627 1.00 90.69 79 LYS A C 1
ATOM 656 O O . LYS A 1 79 ? 12.410 -3.281 -7.549 1.00 90.69 79 LYS A O 1
ATOM 661 N N . LYS A 1 80 ? 12.573 -2.439 -5.472 1.00 90.31 80 LYS A N 1
ATOM 662 C CA . LYS A 1 80 ? 13.973 -2.841 -5.227 1.00 90.31 80 LYS A CA 1
ATOM 663 C C . LYS A 1 80 ? 14.211 -4.349 -5.295 1.00 90.31 80 LYS A C 1
ATOM 665 O O . LYS A 1 80 ? 15.297 -4.769 -5.661 1.00 90.31 80 LYS A O 1
ATOM 670 N N . GLU A 1 81 ? 13.233 -5.168 -4.914 1.00 86.38 81 GLU A N 1
ATOM 671 C CA . GLU A 1 81 ? 13.340 -6.634 -5.002 1.00 86.38 81 GLU A CA 1
ATOM 672 C C . GLU A 1 81 ? 13.277 -7.160 -6.449 1.00 86.38 81 GLU A C 1
ATOM 674 O O . GLU A 1 81 ? 13.539 -8.344 -6.679 1.00 86.38 81 GLU A O 1
ATOM 679 N N . LYS A 1 82 ? 12.893 -6.311 -7.410 1.00 74.75 82 LYS A N 1
ATOM 680 C CA . LYS A 1 82 ? 12.738 -6.668 -8.824 1.00 74.75 82 LYS A CA 1
ATOM 681 C C . LYS A 1 82 ? 13.832 -6.142 -9.753 1.00 74.75 82 LYS A C 1
ATOM 683 O O . LYS A 1 82 ? 13.919 -6.660 -10.868 1.00 74.75 82 LYS A O 1
ATOM 688 N N . ASP A 1 83 ? 14.614 -5.164 -9.306 1.00 64.31 83 ASP A N 1
ATOM 689 C CA . ASP A 1 83 ? 15.823 -4.684 -9.991 1.00 64.31 83 ASP A CA 1
ATOM 690 C C . ASP A 1 83 ? 16.994 -5.675 -9.839 1.00 64.31 83 ASP A C 1
ATOM 692 O O . ASP A 1 83 ? 17.754 -5.849 -10.823 1.00 64.31 83 ASP A O 1
#

InterPro domains:
  IPR020260 Uncharacterised protein family YueH [PF14166] (2-75)

Secondary structure (DSSP, 8-state):
-EEEEEEETTEEEEEEEEEETTTEEEEEEGGGTEEEEEETT--HHHHHHHHHHHHTTTS-HHHHHHHHHHHHHHHHHHHHTT-

Solvent-accessible surface area (backbone atoms only — not comparable to full-atom values): 4786 Å² total; per-residue (Å²): 118,47,80,49,74,49,80,52,98,91,39,82,43,62,34,38,41,34,75,49,102,75,63,23,37,34,43,37,28,70,93,72,76,42,68,51,76,47,62,63,84,55,52,69,68,62,44,26,53,59,44,27,63,59,34,57,77,82,38,57,70,72,56,17,50,54,50,19,50,56,53,36,54,52,50,55,50,56,53,62,78,72,112

Foldseek 3Di:
DDWDWDADPNDTWIWDWDDDPPQKIKIDTVVVVDIDIDHLPDDLVRQLVVQLVVCVVPDDNVVSNVVSNVVSVVSVVVSVVVD

Radius of gyration: 12.05 Å; Cα contacts (8 Å, |Δi|>4): 100; chains: 1; bounding box: 29×24×34 Å

pLDDT: mean 94.22, std 5.18, range [64.31, 98.38]

Sequence (83 aa):
MVNKRLLDEGKTIDVYLFEALNDQIIIAIPDWFWSYQMAMTLNEETCFEAILMQLFVFKEEEEAESIASQLTDWIETYKKEKD

=== Feature glossar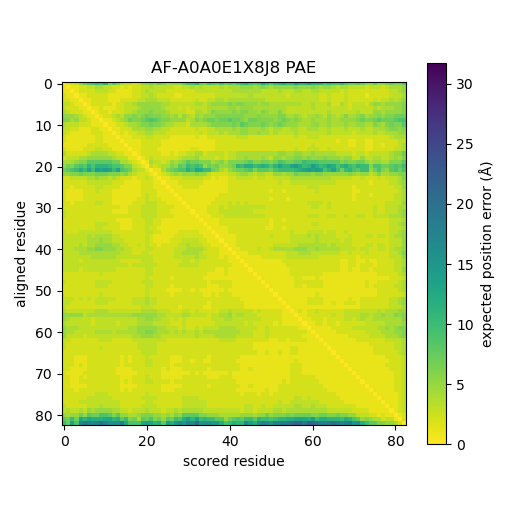y ===
A reading guide for the features in this record.

Start from the sequence.

  · Sequence gives the chain of amino acids in standard one-letter code (A=alanine, C=cysteine, …, Y=tyrosine), read N→C. It is the only feature that is directly encoded by the gene; all structural features are derived from the folded form of this sequence.

Fold it, and you get atomic coordinates and the backbone conformation that goes with them.

  · Structure coordinates are given as an mmCIF _atom_site loop: one row per atom with element, residue name, chain id, sequence number, and x/y/z position in Å. Only the four main-chain atoms per residue are included here; side chains are omitted to keep the record compact.

  · Backbone dihedral angles. Every residue except chain termini has a φ (preceding-C → N → Cα → C) and a ψ (N → Cα → C → next-N). They are reported in degrees following the IUPAC sign convention. Secondary structure is essentially a statement about which (φ, ψ) basin each residue occupies.

  · Eight-state secondary structure (DSSP): H is the canonical α-helix, G the tighter 3₁₀-helix, I the wider π-helix; E/B are β-structure, T and S are turns and bends, and '-' is everything else. DSSP derives these from the pattern of main-chain N–H···O=C hydrogen bonds, not from the sequence.

  · SS3 is a coarse helix/strand/coil call (letters a/b/c) made by the P-SEA algorithm from inter-Cα distances and dihedrals. It is less detailed than DSSP but needs only Cα positions.

Summarize the fold with a handful of shape descriptors and a per-residue structural alphabet.

  · Radius of gyration (Rg) is the root-mean-square distance of Cα atoms from their centroid — a single number for overall size and compactness. A globular domain of N residues has Rg ≈ 2.2·N^0.38 Å; an extended or disordered chain has a much larger Rg. The Cα contact count is the number of residue pairs whose Cα atoms are within 8 Å and are more than four positions apart in sequence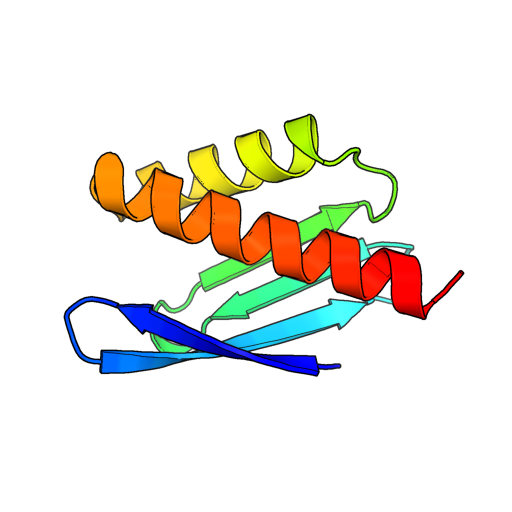 — a standard proxy for tertiary packing density. The bounding box is the smallest axis-aligned box enclosing all Cα atoms.

  · 3Di is Foldseek's structural alphabet. Each residue is assigned one of twenty discrete states based on how its Cα sits relative to its spatial (not sequential) neighbors. Aligning 3Di strings finds structural homologs roughly as well as full 3D superposition, but orders of magnitude faster.

  · Solvent-accessible surface area (SASA) is the area in Å² traced out by the centre of a 1.4 Å probe sphere (a water molecule) rolled over the protein's van der Waals surface (Shrake–Rupley / Lee–Richards construction). Buried residues have near-zero SASA; fully exposed residues can exceed 200 Å². The total SASA scales roughly with the number of surface residues.

Ask how reliable the model is.

  · For AlphaFold models, the B-factor field carries pLDDT — the model's own estimate of 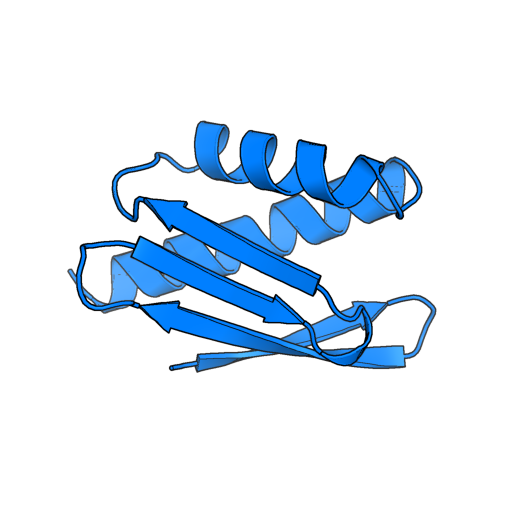local accuracy on a 0–100 scale. Regions with pLDDT<50 should be treated as essentially unmodeled; they often correspond to intrinsically disordered segments.

  · For experimental (PDB) structures, the B-factor (temperature factor) quantifies the positional spread of each atom in the crystal — a combination of thermal vibration and static disorder — in units of Å². High B-factors mark flexible loops or poorly resolved regions; low B-factors mark the rigid, well-ordered core.

  · Predicted Aligned Error (PAE) is an AlphaFold confidence matrix: entry (i, j) is the expected error in the position of residue j, in ångströms, when the prediction is superimposed on the true structure at residue i. Low PAE within a block of residues means that block is internally rigid and well-predicted; high PAE between two blocks means their relative placement is uncertain even if each block individually is confident.

Place it in context: what it resembles, what it is annotated as, and how it looks.

  · Structural nearest neighbors (via Foldseek easy-search vs the PDB). Reported per hit: target PDB id, E-value, and alignment TM-score. A TM-score above ~0.5 is the conventional threshold for 'same fold'.

  · Functional annotations link the protein to curated databases. InterPro entries identify conserved domains and families by matching the sequence against member-database signatures (Pfam, PROSITE, CDD, …). Gene Ontology (GO) terms describe molecular function, biological process, and cellular component in a controlled vocabulary. CATH places the structure in a hierarchical fold classification (Class/Architecture/Topology/Homologous-superfamily). The organism is the source species.

  · The contact map is a binary N×N matrix image: pixel (i, j) is dark where Cα_i and Cα_j are within 8 Å and |i−j|>4. Because the |i−j|>4 filter removes local helical contacts, off-diagonal stripes parallel to the main diagonal indicate parallel β-sheets; stripes perpendicular to it indicate antiparallel β-sheets. The Ramachandran plot scatters every residue's (φ, ψ) pair against the sterically allowed regions. The PAE heatmap renders the predicted-aligned-error matrix.

  · Six rendered views show the 3D structure from the faces of a cube — i.e. along ±x, ±y, ±z. Rendering representation is drawn randomly per protein from cartoon (secondary-structure ribbons), sticks (backbone bonds), or molecular surface; coloring is either N→C rainbow (blue at the N-terminus through red at the C-terminus) or one color per chain.